Protein AF-A0A7D3WMN5-F1 (afdb_monomer)

Sequence (175 aa):
MEPTVYLAARAKKKEWAKNLDTACLVINCASAFTIFGARIVKNFTIFKLSLITLGAFTSIQIVLGLLSSKKWAGIYYPKIAEVIALNEQLLLIGPQEIFLNKLKSIVVNTDGYSGQVVPGRRAALSGNGKITVVFKDTGEEAAYLITVKSDDELKKLRQLSEAWRNQGLTAFIIN

Mean predicted aligned error: 12.93 Å

Nearest PDB structures (foldseek):
  3nym-assembly1_B  TM=9.402E-01  e=1.723E+00  Neisseria meningitidis serogroup B
  1f4n-assembly1_A  TM=9.772E-01  e=2.960E+00  Escherichia coli
  8ftm-assembly2_B  TM=7.636E-01  e=1.830E+00  Thermochaetoides thermophila DSM 1495
  6cnn-assembly1_A  TM=8.111E-01  e=8.224E+00  Homo sapiens

Foldseek 3Di:
DFLKFKWFFDFDFPPVLVVLLVVLVVLLVVLVVQLVVCVVVVPVVSNVVSVVSNVVSVVVNVVSVVCVVPPVCVVGGPPFLRIWIDTLFWIDGNPDIGGLVQWQAKEKEKPDQQPDPPPPDDGDQKIKIKIWIAGPPPRDIDIIITIGRDPVSVVSLVVSQVSSVVVVHHYYYHD

Structure (mmCIF, N/CA/C/O backbone):
data_AF-A0A7D3WMN5-F1
#
_entry.id   AF-A0A7D3WMN5-F1
#
loop_
_atom_site.group_PDB
_atom_site.id
_atom_site.type_symbol
_atom_site.label_atom_id
_atom_site.label_alt_id
_atom_site.label_comp_id
_atom_site.label_asym_id
_atom_site.label_entity_id
_atom_site.label_seq_id
_atom_site.pdbx_PDB_ins_code
_atom_site.Cartn_x
_atom_site.Cartn_y
_atom_site.Cartn_z
_atom_site.occupancy
_atom_site.B_iso_or_equiv
_atom_site.auth_seq_id
_atom_site.auth_comp_id
_atom_site.auth_asym_id
_atom_site.auth_atom_id
_atom_site.pdbx_PDB_model_num
ATOM 1 N N . MET A 1 1 ? -24.992 4.241 18.070 1.00 41.88 1 MET A N 1
ATOM 2 C CA . MET A 1 1 ? -24.393 3.787 16.798 1.00 41.88 1 MET A CA 1
ATOM 3 C C . MET A 1 1 ? -22.905 3.687 17.040 1.00 41.88 1 MET A C 1
ATOM 5 O O . MET A 1 1 ? -22.320 4.699 17.401 1.00 41.88 1 MET A O 1
ATOM 9 N N . GLU A 1 2 ? -22.335 2.488 16.950 1.00 50.56 2 GLU A N 1
ATOM 10 C CA . GLU A 1 2 ? -20.898 2.281 17.159 1.00 50.56 2 GLU A CA 1
ATOM 11 C C . GLU A 1 2 ? -20.108 3.057 16.087 1.00 50.56 2 GLU A C 1
ATOM 13 O O . GLU A 1 2 ? -20.485 3.015 14.907 1.00 50.56 2 GLU A O 1
ATOM 18 N N . PRO A 1 3 ? -19.074 3.831 16.458 1.00 56.59 3 PRO A N 1
ATOM 19 C CA . PRO A 1 3 ? -18.347 4.671 15.518 1.00 56.59 3 PRO A CA 1
ATOM 20 C C . PRO A 1 3 ? -17.538 3.801 14.552 1.00 56.59 3 PRO A C 1
ATOM 22 O O . PRO A 1 3 ? -16.401 3.435 14.820 1.00 56.59 3 PRO A O 1
ATOM 25 N N . THR A 1 4 ? -18.111 3.490 13.390 1.00 74.38 4 THR A N 1
ATOM 26 C CA . THR A 1 4 ? -17.379 2.803 12.321 1.00 74.38 4 THR A CA 1
ATOM 27 C C . THR A 1 4 ? -16.684 3.831 11.433 1.00 74.38 4 THR A C 1
ATOM 29 O O . THR A 1 4 ? -17.332 4.711 10.855 1.00 74.38 4 THR A O 1
ATOM 32 N N . VAL A 1 5 ? -15.358 3.742 11.324 1.00 79.06 5 VAL A N 1
ATOM 33 C CA . VAL A 1 5 ? -14.566 4.567 10.403 1.00 79.06 5 VAL A CA 1
ATOM 34 C C . VAL A 1 5 ? -14.221 3.754 9.174 1.00 79.06 5 VAL A C 1
ATOM 36 O O . VAL A 1 5 ? -13.590 2.708 9.269 1.00 79.06 5 VAL A O 1
ATOM 39 N N . TYR A 1 6 ? -14.608 4.268 8.015 1.00 78.12 6 TYR A N 1
ATOM 40 C CA . TYR A 1 6 ? -14.331 3.668 6.721 1.00 78.12 6 TYR A CA 1
ATOM 41 C C . TYR A 1 6 ? -13.171 4.408 6.065 1.00 78.12 6 TYR A C 1
ATOM 43 O O . TYR A 1 6 ? -13.317 5.553 5.643 1.00 78.12 6 TYR A O 1
ATOM 51 N N . LEU A 1 7 ? -12.016 3.759 5.981 1.00 76.69 7 LEU A N 1
ATOM 52 C CA . LEU A 1 7 ? -10.828 4.313 5.348 1.00 76.69 7 LEU A CA 1
ATOM 53 C C . LEU A 1 7 ? -10.627 3.700 3.972 1.00 76.69 7 LEU A C 1
ATOM 55 O O . LEU A 1 7 ? -10.725 2.487 3.790 1.00 76.69 7 LEU A O 1
ATOM 59 N N . ALA A 1 8 ? -10.287 4.536 2.995 1.00 69.50 8 ALA A N 1
ATOM 60 C CA . ALA A 1 8 ? -9.909 4.040 1.682 1.00 69.50 8 ALA A CA 1
ATOM 61 C C . ALA A 1 8 ? -8.531 3.377 1.784 1.00 69.50 8 ALA A C 1
ATOM 63 O O . ALA A 1 8 ? -7.548 4.041 2.123 1.00 69.50 8 ALA A O 1
ATOM 64 N N . ALA A 1 9 ? -8.440 2.081 1.487 1.00 65.69 9 ALA A N 1
ATOM 65 C CA . ALA A 1 9 ? -7.146 1.423 1.413 1.00 65.69 9 ALA A CA 1
ATOM 66 C C . ALA A 1 9 ? -6.394 1.898 0.165 1.00 65.69 9 ALA A C 1
ATOM 68 O O . ALA A 1 9 ? -6.911 1.906 -0.956 1.00 65.69 9 ALA A O 1
ATOM 69 N N . ARG A 1 10 ? -5.138 2.289 0.358 1.00 63.59 10 ARG A N 1
ATOM 70 C CA . ARG A 1 10 ? -4.230 2.623 -0.730 1.00 63.59 10 ARG A CA 1
ATOM 71 C C . ARG A 1 10 ? -3.505 1.354 -1.139 1.00 63.59 10 ARG A C 1
ATOM 73 O O . ARG A 1 10 ? -2.876 0.680 -0.331 1.00 63.59 10 ARG A O 1
ATOM 80 N N . ALA A 1 11 ? -3.534 1.027 -2.418 1.00 57.12 11 ALA A N 1
ATOM 81 C CA . ALA A 1 11 ? -2.744 -0.093 -2.884 1.00 57.12 11 ALA A CA 1
ATOM 82 C C . ALA A 1 11 ? -1.267 0.296 -3.044 1.00 57.12 11 ALA A C 1
ATOM 84 O O . ALA A 1 11 ? -0.921 1.322 -3.638 1.00 57.12 11 ALA A O 1
ATOM 85 N N . LYS A 1 12 ? -0.376 -0.564 -2.547 1.00 56.28 12 LYS A N 1
ATOM 86 C CA . LYS A 1 12 ? 1.050 -0.528 -2.884 1.00 56.28 12 LYS A CA 1
ATOM 87 C C . LYS A 1 12 ? 1.185 -0.920 -4.363 1.00 56.28 12 LYS A C 1
ATOM 89 O O . LYS A 1 12 ? 0.576 -1.904 -4.783 1.00 56.28 12 LYS A O 1
ATOM 94 N N . LYS A 1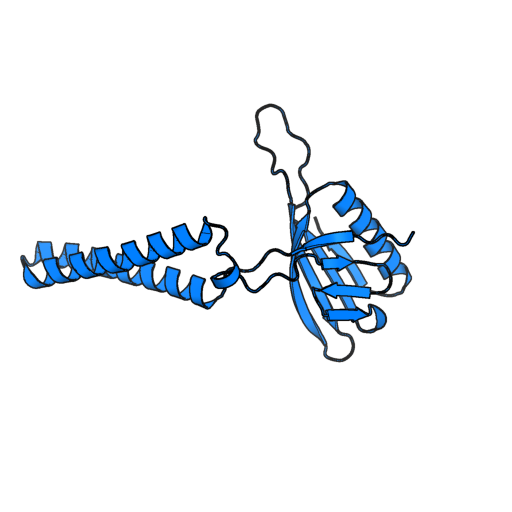 13 ? 1.957 -0.167 -5.161 1.00 57.31 13 LYS A N 1
ATOM 95 C CA . LYS A 1 13 ? 2.343 -0.594 -6.526 1.00 57.31 13 LYS A CA 1
ATOM 96 C C . LYS A 1 13 ? 2.930 -2.005 -6.389 1.00 57.31 13 LYS A C 1
ATOM 98 O O . LYS A 1 13 ? 3.818 -2.183 -5.550 1.00 57.31 13 LYS A O 1
ATOM 103 N N . LYS A 1 14 ? 2.402 -3.001 -7.116 1.00 61.28 14 LYS A N 1
ATOM 104 C CA . LYS A 1 14 ? 2.885 -4.387 -6.999 1.00 61.28 14 LYS A CA 1
ATOM 105 C C . LYS A 1 14 ? 4.400 -4.407 -7.201 1.00 61.28 14 LYS A C 1
ATOM 107 O O . LYS A 1 14 ? 4.928 -3.713 -8.069 1.00 61.28 14 LYS A O 1
ATOM 112 N N . GLU A 1 15 ? 5.093 -5.189 -6.386 1.00 63.72 15 GLU A N 1
ATOM 113 C CA . GLU A 1 15 ? 6.556 -5.193 -6.329 1.00 63.72 15 GLU A CA 1
ATOM 114 C C . GLU A 1 15 ? 7.192 -5.532 -7.685 1.00 63.72 15 GLU A C 1
ATOM 116 O O . GLU A 1 15 ? 8.120 -4.850 -8.111 1.00 63.72 15 GLU A O 1
ATOM 121 N N . TRP A 1 16 ? 6.593 -6.460 -8.444 1.00 65.44 16 TRP A N 1
ATOM 122 C CA . TRP A 1 16 ? 7.019 -6.777 -9.813 1.00 65.44 16 TRP A CA 1
ATOM 123 C C . TRP A 1 16 ? 6.996 -5.558 -10.740 1.00 65.44 16 TRP A C 1
ATOM 125 O O . TRP A 1 16 ? 7.896 -5.390 -11.554 1.00 65.44 16 TRP A O 1
ATOM 135 N N . ALA A 1 17 ? 6.007 -4.674 -10.599 1.00 70.62 17 ALA A N 1
ATOM 136 C CA . ALA A 1 17 ? 5.864 -3.511 -11.460 1.00 70.62 17 ALA A CA 1
ATOM 137 C C . ALA A 1 17 ? 6.872 -2.414 -11.110 1.00 70.62 17 ALA A C 1
ATOM 139 O O . ALA A 1 17 ? 7.301 -1.670 -11.987 1.00 70.62 17 ALA A O 1
ATOM 140 N N . LYS A 1 18 ? 7.263 -2.309 -9.834 1.00 72.31 18 LYS A N 1
ATOM 141 C CA . LYS A 1 18 ? 8.366 -1.441 -9.404 1.00 72.31 18 LYS A CA 1
ATOM 142 C C . LYS A 1 18 ? 9.706 -1.989 -9.901 1.00 72.31 18 LYS A C 1
ATOM 144 O O . LYS A 1 18 ? 10.517 -1.220 -10.413 1.00 72.31 18 LYS A O 1
ATOM 149 N N . ASN A 1 19 ? 9.910 -3.301 -9.803 1.00 79.06 19 ASN A N 1
ATOM 150 C CA . ASN A 1 19 ? 11.135 -3.958 -10.253 1.00 79.06 19 ASN A CA 1
ATOM 151 C C . ASN A 1 19 ? 11.290 -3.866 -11.777 1.00 79.06 19 ASN A C 1
ATOM 153 O O . ASN A 1 19 ? 12.370 -3.536 -12.254 1.00 79.06 19 ASN A O 1
ATOM 157 N N . LEU A 1 20 ? 10.205 -4.063 -12.532 1.00 82.00 20 LEU A N 1
ATOM 158 C CA . LEU A 1 20 ? 10.183 -3.925 -13.989 1.00 82.00 20 LEU A CA 1
ATOM 159 C C . LEU A 1 20 ? 10.517 -2.494 -14.431 1.00 82.00 20 LEU A C 1
ATOM 161 O O . LEU A 1 20 ? 11.359 -2.302 -15.300 1.00 82.00 20 LEU A O 1
ATOM 165 N N . ASP A 1 21 ? 9.893 -1.492 -13.810 1.00 81.56 21 ASP A N 1
ATOM 166 C CA . ASP A 1 21 ? 10.134 -0.070 -14.094 1.00 81.56 21 ASP A CA 1
ATOM 167 C C . ASP A 1 21 ? 11.599 0.321 -13.819 1.00 81.56 21 ASP A C 1
ATOM 169 O O . ASP A 1 21 ? 12.253 0.969 -14.639 1.00 81.56 21 ASP A O 1
ATOM 173 N N . THR A 1 22 ? 12.149 -0.181 -12.707 1.00 83.25 22 THR A N 1
ATOM 174 C CA . THR A 1 22 ? 13.559 0.002 -12.329 1.00 83.25 22 THR A CA 1
ATOM 175 C C . THR A 1 22 ? 14.502 -0.679 -13.324 1.00 83.25 22 THR A C 1
ATOM 177 O O . THR A 1 22 ? 15.465 -0.064 -13.777 1.00 83.25 22 THR A O 1
ATOM 180 N N . ALA A 1 23 ? 14.214 -1.921 -13.718 1.00 86.00 23 ALA A N 1
ATOM 181 C CA . ALA A 1 23 ? 15.009 -2.654 -14.700 1.00 86.00 23 ALA A CA 1
ATOM 182 C C . ALA A 1 23 ? 15.011 -1.954 -16.069 1.00 86.00 23 ALA A C 1
ATOM 184 O O . ALA A 1 23 ? 16.068 -1.804 -16.680 1.00 86.00 23 ALA A O 1
ATOM 185 N N . CYS A 1 24 ? 13.853 -1.456 -16.520 1.00 87.69 24 CYS A N 1
ATOM 186 C CA . CYS A 1 24 ? 13.752 -0.679 -17.756 1.00 87.69 24 CYS A CA 1
ATOM 187 C C . CYS A 1 24 ? 14.614 0.590 -17.693 1.00 87.69 24 CYS A C 1
ATOM 189 O O . CYS A 1 24 ? 15.295 0.917 -18.663 1.00 87.69 24 CYS A O 1
ATOM 191 N N . LEU A 1 25 ? 14.635 1.281 -16.548 1.00 87.12 25 LEU A N 1
ATOM 192 C CA . LEU A 1 25 ? 15.450 2.481 -16.358 1.00 87.12 25 LEU A CA 1
ATOM 193 C C . LEU A 1 25 ? 16.947 2.163 -16.452 1.00 87.12 25 LEU A C 1
ATOM 195 O O . LEU A 1 25 ? 17.670 2.847 -17.173 1.00 87.12 25 LEU A O 1
ATOM 199 N N . VAL A 1 26 ? 17.401 1.091 -15.797 1.00 90.06 26 VAL A N 1
ATOM 200 C CA . VAL A 1 26 ? 18.803 0.641 -15.859 1.00 90.06 26 VAL A CA 1
ATOM 201 C C . VAL A 1 26 ? 19.209 0.293 -17.293 1.00 90.06 26 VAL A C 1
ATOM 203 O O . VAL A 1 26 ? 20.262 0.734 -17.758 1.00 90.06 26 VAL A O 1
ATOM 206 N N . ILE A 1 27 ? 18.363 -0.441 -18.021 1.00 89.69 27 ILE A N 1
ATOM 207 C CA . ILE A 1 27 ? 18.622 -0.814 -19.419 1.00 89.69 27 ILE A CA 1
ATOM 208 C C . ILE A 1 27 ? 18.650 0.421 -20.326 1.00 89.69 27 ILE A C 1
ATOM 210 O O . ILE A 1 27 ? 19.505 0.508 -21.209 1.00 89.69 27 ILE A O 1
ATOM 214 N N . ASN A 1 28 ? 17.774 1.401 -20.097 1.00 89.12 28 ASN A N 1
ATOM 215 C CA . ASN A 1 28 ? 17.783 2.664 -20.835 1.00 89.12 28 ASN A CA 1
ATOM 216 C C . ASN A 1 28 ? 19.064 3.465 -20.573 1.00 89.12 28 ASN A C 1
ATOM 218 O O . ASN A 1 28 ? 19.676 3.952 -21.522 1.00 89.12 28 ASN A O 1
ATOM 222 N N . CYS A 1 29 ? 19.532 3.542 -19.323 1.00 89.44 29 CYS A N 1
ATOM 223 C CA . CYS A 1 29 ? 20.811 4.176 -18.999 1.00 89.44 29 CYS A CA 1
ATOM 224 C C . CYS A 1 29 ? 21.985 3.466 -19.691 1.00 89.44 29 CYS A C 1
ATOM 226 O O . CYS A 1 29 ? 22.790 4.121 -20.351 1.00 89.44 29 CYS A O 1
ATOM 228 N N . ALA A 1 30 ? 22.057 2.134 -19.613 1.00 89.94 30 ALA A N 1
ATOM 229 C CA . ALA A 1 30 ? 23.093 1.353 -20.292 1.00 89.94 30 ALA A CA 1
ATOM 230 C C . ALA A 1 30 ? 23.037 1.517 -21.825 1.00 89.94 30 ALA A C 1
ATOM 232 O O . ALA A 1 30 ? 24.066 1.664 -22.489 1.00 89.94 30 ALA A O 1
ATOM 233 N N . SER A 1 31 ? 21.831 1.567 -22.395 1.00 88.06 31 SER A N 1
ATOM 234 C CA . SER A 1 31 ? 21.621 1.817 -23.825 1.00 88.06 31 SER A CA 1
ATOM 235 C C . SER A 1 31 ? 22.084 3.225 -24.220 1.00 88.06 31 SER A C 1
ATOM 237 O O . SER A 1 31 ? 22.752 3.386 -25.234 1.00 88.06 31 SER A O 1
ATOM 239 N N . ALA A 1 32 ? 21.839 4.245 -23.394 1.00 88.12 32 ALA A N 1
ATOM 240 C CA . ALA A 1 32 ? 22.340 5.599 -23.635 1.00 88.12 32 ALA A CA 1
ATOM 241 C C . ALA A 1 32 ? 23.881 5.671 -23.600 1.00 88.12 32 ALA A C 1
ATOM 243 O O . ALA A 1 32 ? 24.491 6.277 -24.485 1.00 88.12 32 ALA A O 1
ATOM 244 N N . PHE A 1 33 ? 24.521 4.994 -22.639 1.00 90.50 33 PHE A N 1
ATOM 245 C CA . PHE A 1 33 ? 25.985 4.889 -22.583 1.00 90.50 33 PHE A CA 1
ATOM 246 C C . PHE A 1 33 ? 26.564 4.177 -23.810 1.00 90.50 33 PHE A C 1
ATOM 248 O O . PHE A 1 33 ? 27.565 4.625 -24.372 1.00 90.50 33 PHE A O 1
ATOM 255 N N . THR A 1 34 ? 25.927 3.099 -24.271 1.00 87.50 34 THR A N 1
ATOM 256 C CA . THR A 1 34 ? 26.378 2.375 -25.470 1.00 87.50 34 THR A CA 1
ATOM 257 C C . THR A 1 34 ? 26.144 3.163 -26.757 1.00 87.50 34 THR A C 1
ATOM 259 O O . THR A 1 34 ? 27.004 3.115 -27.629 1.00 87.50 34 THR A O 1
ATOM 262 N N . ILE A 1 35 ? 25.076 3.963 -26.869 1.00 88.56 35 ILE A N 1
ATOM 263 C CA . ILE A 1 35 ? 24.885 4.918 -27.979 1.00 88.56 35 ILE A CA 1
ATOM 264 C C . ILE A 1 35 ? 26.047 5.917 -28.027 1.00 88.56 35 ILE A C 1
ATOM 266 O O . ILE A 1 35 ? 26.613 6.163 -29.096 1.00 88.56 35 ILE A O 1
ATOM 270 N N . PHE A 1 36 ? 26.418 6.476 -26.871 1.00 87.12 36 PHE A N 1
ATOM 271 C CA . PHE A 1 36 ? 27.525 7.425 -26.767 1.00 87.12 36 PHE A CA 1
ATOM 272 C C . PHE A 1 36 ? 28.862 6.777 -27.162 1.00 87.12 36 PHE A C 1
ATOM 274 O O . PHE A 1 36 ? 29.564 7.288 -28.035 1.00 87.12 36 PHE A O 1
ATOM 281 N N . GLY A 1 37 ? 29.170 5.602 -26.606 1.00 84.50 37 GLY A N 1
ATOM 282 C CA . GLY A 1 37 ? 30.380 4.845 -26.939 1.00 84.50 37 GLY A CA 1
ATOM 283 C C . GLY A 1 37 ? 30.436 4.402 -28.406 1.00 84.50 37 GLY A C 1
ATOM 284 O O . GLY A 1 37 ? 31.457 4.572 -29.070 1.00 84.50 37 GLY A O 1
ATOM 285 N N . ALA A 1 38 ? 29.327 3.910 -28.960 1.00 85.12 38 ALA A N 1
ATOM 286 C CA . ALA A 1 38 ? 29.241 3.489 -30.358 1.00 85.12 38 ALA A CA 1
ATOM 287 C C . ALA A 1 38 ? 29.466 4.653 -31.328 1.00 85.12 38 ALA A C 1
ATOM 289 O O . ALA A 1 38 ? 30.063 4.464 -32.391 1.00 85.12 38 ALA A O 1
ATOM 290 N N . ARG A 1 39 ? 29.041 5.866 -30.952 1.00 84.25 39 ARG A N 1
ATOM 291 C CA . ARG A 1 39 ? 29.297 7.081 -31.730 1.00 84.25 39 ARG A CA 1
ATOM 292 C C . ARG A 1 39 ? 30.774 7.479 -31.712 1.00 84.25 39 ARG A C 1
ATOM 294 O O . ARG A 1 39 ? 31.283 7.889 -32.752 1.00 84.25 39 ARG A O 1
ATOM 301 N N . ILE A 1 40 ? 31.467 7.306 -30.584 1.00 87.19 40 ILE A N 1
ATOM 302 C CA . ILE A 1 40 ? 32.917 7.551 -30.469 1.00 87.19 40 ILE A CA 1
ATOM 303 C C . ILE A 1 40 ? 33.706 6.566 -31.338 1.00 87.19 40 ILE A C 1
ATOM 305 O O . ILE A 1 40 ? 34.573 6.972 -32.107 1.00 87.19 40 ILE A O 1
ATOM 309 N N . VAL A 1 41 ? 33.366 5.277 -31.267 1.00 89.31 41 VAL A N 1
ATOM 310 C CA . VAL A 1 41 ? 34.057 4.199 -32.003 1.00 89.31 41 VAL A CA 1
ATOM 311 C C . VAL A 1 41 ? 33.588 4.102 -33.468 1.00 89.31 41 VAL A C 1
ATOM 313 O O . VAL A 1 41 ? 34.094 3.292 -34.238 1.00 89.31 41 VAL A O 1
ATOM 316 N N . LYS A 1 42 ? 32.626 4.940 -33.885 1.00 87.19 42 LYS A N 1
ATOM 317 C CA . LYS A 1 42 ? 31.998 4.934 -35.221 1.00 87.19 42 LYS A CA 1
ATOM 318 C C . LYS A 1 42 ? 31.421 3.565 -35.618 1.00 87.19 42 LYS A C 1
ATOM 320 O O . LYS A 1 42 ? 31.361 3.223 -36.797 1.00 87.19 42 LYS A O 1
ATOM 325 N N . ASN A 1 43 ? 30.956 2.785 -34.641 1.00 88.31 43 ASN A N 1
ATOM 326 C CA . ASN A 1 43 ? 30.342 1.483 -34.888 1.00 88.31 43 ASN A CA 1
ATOM 327 C C . ASN A 1 43 ? 28.828 1.635 -35.094 1.00 88.31 43 ASN A C 1
ATOM 329 O O . ASN A 1 43 ? 28.042 1.692 -34.145 1.00 88.31 43 ASN A O 1
ATOM 333 N N . PHE A 1 44 ? 28.424 1.694 -36.362 1.00 84.12 44 PHE A N 1
ATOM 334 C CA . PHE A 1 44 ? 27.036 1.942 -36.752 1.00 84.12 44 PHE A CA 1
ATOM 335 C C . PHE A 1 44 ? 26.074 0.809 -36.361 1.00 84.12 44 PHE A C 1
ATOM 337 O O . PHE A 1 44 ? 24.902 1.063 -36.079 1.00 84.12 44 PHE A O 1
ATOM 344 N N . THR A 1 45 ? 26.562 -0.432 -36.299 1.00 85.69 45 THR A N 1
ATOM 345 C CA . THR A 1 45 ? 25.753 -1.597 -35.919 1.00 85.69 45 THR A CA 1
ATOM 346 C C . THR A 1 45 ? 25.378 -1.539 -34.442 1.00 85.69 45 THR A C 1
ATOM 348 O O . THR A 1 45 ? 24.199 -1.656 -34.112 1.00 85.69 45 THR A O 1
ATOM 351 N N . ILE A 1 46 ? 26.352 -1.273 -33.562 1.00 82.75 46 ILE A N 1
ATOM 352 C CA . ILE A 1 46 ? 26.107 -1.120 -32.117 1.00 82.75 46 ILE A CA 1
ATOM 353 C C . ILE A 1 46 ? 25.197 0.085 -31.865 1.00 82.75 46 ILE A C 1
ATOM 355 O O . ILE A 1 46 ? 24.242 -0.015 -31.102 1.00 82.75 46 ILE A O 1
ATOM 359 N N . PHE A 1 47 ? 25.424 1.196 -32.572 1.00 84.62 47 PHE A N 1
ATOM 360 C CA . PHE A 1 47 ? 24.589 2.390 -32.457 1.00 84.62 47 PHE A CA 1
ATOM 361 C C . PHE A 1 47 ? 23.110 2.107 -32.769 1.00 84.62 47 PHE A C 1
ATOM 363 O O . PHE A 1 47 ? 22.237 2.474 -31.984 1.00 84.62 47 PHE A O 1
ATOM 370 N N . LYS A 1 48 ? 22.817 1.423 -33.887 1.00 87.12 48 LYS A N 1
ATOM 371 C CA . LYS A 1 48 ? 21.443 1.044 -34.257 1.00 87.12 48 LYS A CA 1
ATOM 372 C C . LYS A 1 48 ? 20.798 0.141 -33.211 1.00 87.12 48 LYS A C 1
ATOM 374 O O . LYS A 1 48 ? 19.645 0.359 -32.848 1.00 87.12 48 LYS A O 1
ATOM 379 N N . LEU A 1 49 ? 21.537 -0.859 -32.739 1.00 86.12 49 LEU A N 1
ATOM 380 C CA . LEU A 1 49 ? 21.020 -1.857 -31.809 1.00 86.12 49 LEU A CA 1
ATOM 381 C C . LEU A 1 49 ? 20.673 -1.217 -30.457 1.00 86.12 49 LEU A C 1
ATOM 383 O O . LEU A 1 49 ? 19.571 -1.427 -29.958 1.00 86.12 49 LEU A O 1
ATOM 387 N N . SER A 1 50 ? 21.540 -0.340 -29.943 1.00 84.12 50 SER A N 1
ATOM 388 C CA . SER A 1 50 ? 21.286 0.419 -28.713 1.00 84.12 50 SER A CA 1
ATOM 389 C C . SER A 1 50 ? 20.133 1.425 -28.836 1.00 84.12 50 SER A C 1
ATOM 391 O O . SER A 1 50 ? 19.448 1.715 -27.856 1.00 84.12 50 SER A O 1
ATOM 393 N N . LEU A 1 51 ? 19.888 1.972 -30.033 1.00 87.06 51 LEU A N 1
ATOM 394 C CA . LEU A 1 51 ? 18.758 2.874 -30.272 1.00 87.06 51 LEU A CA 1
ATOM 395 C C . LEU A 1 51 ? 17.421 2.116 -30.264 1.00 87.06 51 LEU A C 1
ATOM 397 O O . LEU A 1 51 ? 16.440 2.593 -29.693 1.00 87.06 51 LEU A O 1
ATOM 401 N N . ILE A 1 52 ? 17.396 0.917 -30.859 1.00 89.31 52 ILE A N 1
ATOM 402 C CA . ILE A 1 52 ? 16.226 0.028 -30.854 1.00 89.31 52 ILE A CA 1
ATOM 403 C C . ILE A 1 52 ? 15.908 -0.425 -29.426 1.00 89.31 52 ILE A C 1
ATOM 405 O O . ILE A 1 52 ? 14.745 -0.372 -29.024 1.00 89.31 52 ILE A O 1
ATOM 409 N N . THR A 1 53 ? 16.916 -0.824 -28.639 1.00 86.62 53 THR A N 1
ATOM 410 C CA . THR A 1 53 ? 16.696 -1.223 -27.239 1.00 86.62 53 THR A CA 1
ATOM 411 C C . THR A 1 53 ? 16.149 -0.062 -26.417 1.00 86.62 53 THR A C 1
ATOM 413 O O . THR A 1 53 ? 15.142 -0.229 -25.733 1.00 86.62 53 THR A O 1
ATOM 416 N N . LEU A 1 54 ? 16.725 1.136 -26.541 1.00 87.81 54 LEU A N 1
ATOM 417 C CA . LE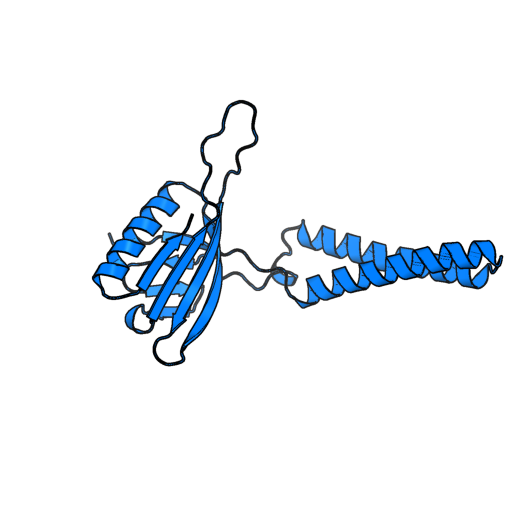U A 1 54 ? 16.233 2.319 -25.835 1.00 87.81 54 LEU A CA 1
ATOM 418 C C . LEU A 1 54 ? 14.779 2.654 -26.217 1.00 87.81 54 LEU A C 1
ATOM 420 O O . LEU A 1 54 ? 13.949 2.902 -25.343 1.00 87.81 54 LEU A O 1
ATOM 424 N N . GLY A 1 55 ? 14.431 2.595 -27.506 1.00 87.12 55 GLY A N 1
ATOM 425 C CA . GLY A 1 55 ? 13.056 2.801 -27.975 1.00 87.12 55 GLY A CA 1
ATOM 426 C C . GLY A 1 55 ? 12.066 1.764 -27.426 1.00 87.12 55 GLY A C 1
ATOM 427 O O . GLY A 1 55 ? 10.984 2.115 -26.954 1.00 87.12 55 GLY A O 1
ATOM 428 N N . ALA A 1 56 ? 12.446 0.486 -27.415 1.00 89.12 56 ALA A N 1
ATOM 429 C CA . ALA A 1 56 ? 11.599 -0.585 -26.898 1.00 89.12 56 ALA A CA 1
ATOM 430 C C . ALA A 1 56 ? 11.338 -0.433 -25.388 1.00 89.12 56 ALA A C 1
ATOM 432 O O . ALA A 1 56 ? 10.185 -0.447 -24.956 1.00 89.12 56 ALA A O 1
ATOM 433 N N . PHE A 1 57 ? 12.374 -0.217 -24.577 1.00 87.81 57 PHE A N 1
ATOM 434 C CA . PHE A 1 57 ? 12.222 -0.131 -23.120 1.00 87.81 57 PHE A CA 1
ATOM 435 C C . PHE A 1 57 ? 11.569 1.178 -22.653 1.00 87.81 57 PHE A C 1
ATOM 437 O O . PHE A 1 57 ? 10.807 1.170 -21.684 1.00 87.81 57 PHE A O 1
ATOM 444 N N . THR A 1 58 ? 11.775 2.293 -23.362 1.00 86.38 58 THR A N 1
ATOM 445 C CA . THR A 1 58 ? 11.008 3.530 -23.122 1.00 86.38 58 THR A CA 1
ATOM 446 C C . THR A 1 58 ? 9.528 3.359 -23.462 1.00 86.38 58 THR A C 1
ATOM 448 O O . THR A 1 58 ? 8.676 3.810 -22.697 1.00 86.38 58 THR A O 1
ATOM 451 N N . SER A 1 59 ? 9.194 2.651 -24.547 1.00 86.62 59 SER A N 1
ATOM 452 C CA . SER A 1 59 ? 7.794 2.360 -24.884 1.00 86.62 59 SER A CA 1
ATOM 453 C C . SER A 1 59 ? 7.104 1.520 -23.803 1.00 86.62 59 SER A C 1
ATOM 455 O O . SER A 1 59 ? 5.979 1.834 -23.413 1.00 86.62 59 SER A O 1
ATOM 457 N N . ILE A 1 60 ? 7.809 0.533 -23.231 1.00 84.81 60 ILE A N 1
ATOM 458 C CA . ILE A 1 60 ? 7.325 -0.240 -22.082 1.00 84.81 60 ILE A CA 1
ATOM 459 C C . ILE A 1 60 ? 7.051 0.707 -20.911 1.00 84.81 60 ILE A C 1
ATOM 461 O O . ILE A 1 60 ? 5.929 0.718 -20.418 1.00 84.81 60 ILE A O 1
ATOM 465 N N . GLN A 1 61 ? 8.001 1.563 -20.516 1.00 84.62 61 GLN A N 1
ATOM 466 C CA . GLN A 1 61 ? 7.801 2.526 -19.419 1.00 84.62 61 GLN A CA 1
ATOM 467 C C . GLN A 1 61 ? 6.603 3.459 -19.638 1.00 84.62 61 GLN A C 1
ATOM 469 O O . GLN A 1 61 ? 5.832 3.694 -18.706 1.00 84.62 61 GLN A O 1
ATOM 474 N N . ILE A 1 62 ? 6.394 3.947 -20.864 1.00 84.00 62 ILE A N 1
ATOM 475 C CA . ILE A 1 62 ? 5.231 4.776 -21.212 1.00 84.00 62 ILE A CA 1
ATOM 476 C C . ILE A 1 62 ? 3.935 3.979 -21.041 1.00 84.00 62 ILE A C 1
ATOM 478 O O . ILE A 1 62 ? 2.981 4.488 -20.454 1.00 84.00 62 ILE A O 1
ATOM 482 N N . VAL A 1 63 ? 3.895 2.724 -21.494 1.0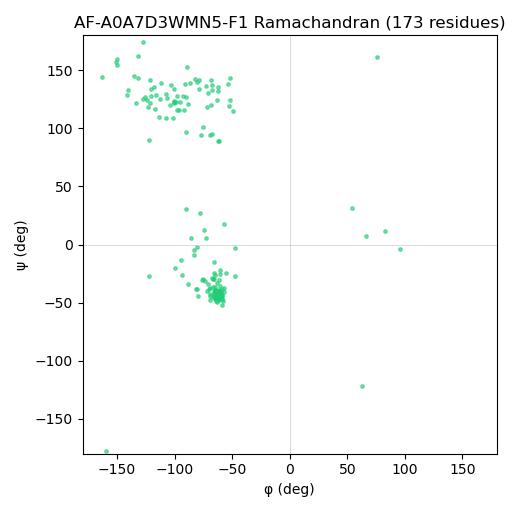0 83.38 63 VAL A N 1
ATOM 483 C CA . VAL A 1 63 ? 2.733 1.840 -21.314 1.00 83.38 63 VAL A CA 1
ATOM 484 C C . VAL A 1 63 ? 2.475 1.568 -19.831 1.00 83.38 63 VAL A C 1
ATOM 486 O O . VAL A 1 63 ? 1.331 1.685 -19.395 1.00 83.38 63 VAL A O 1
ATOM 489 N N . LEU A 1 64 ? 3.508 1.290 -19.029 1.00 76.31 64 LEU A N 1
ATOM 490 C CA . LEU A 1 64 ? 3.373 1.132 -17.575 1.00 76.31 64 LEU A CA 1
ATOM 491 C C . LEU A 1 64 ? 2.833 2.418 -16.920 1.00 76.31 64 LEU A C 1
ATOM 493 O O . LEU A 1 64 ? 1.967 2.353 -16.045 1.00 76.31 64 LEU A O 1
ATOM 497 N N . GLY A 1 65 ? 3.294 3.588 -17.370 1.00 72.75 65 GLY A N 1
ATOM 498 C CA . GLY A 1 65 ? 2.803 4.895 -16.930 1.00 72.75 65 GLY A CA 1
ATOM 499 C C . GLY A 1 65 ? 1.335 5.137 -17.299 1.00 72.75 65 GLY A C 1
ATOM 500 O O . GLY A 1 65 ? 0.542 5.534 -16.444 1.00 72.75 65 GLY A O 1
ATOM 501 N N . LEU A 1 66 ? 0.934 4.828 -18.533 1.00 75.75 66 LEU A N 1
ATOM 502 C CA . LEU A 1 66 ? -0.453 4.945 -19.005 1.00 75.75 66 LEU A CA 1
ATOM 503 C C . LEU A 1 66 ? -1.400 3.955 -18.314 1.00 75.75 66 LEU A C 1
ATOM 505 O O . LEU A 1 66 ? -2.542 4.297 -18.005 1.00 75.75 66 LEU A O 1
ATOM 509 N N . LEU A 1 67 ? -0.927 2.741 -18.034 1.00 68.50 67 LEU A N 1
ATOM 510 C CA . LEU A 1 67 ? -1.665 1.750 -17.252 1.00 68.50 67 LEU A CA 1
ATOM 511 C C . LEU A 1 67 ? -1.832 2.181 -15.792 1.00 68.50 67 LEU A C 1
ATOM 513 O O . LEU A 1 67 ? -2.822 1.813 -15.166 1.00 68.50 67 LEU A O 1
ATOM 517 N N . SER A 1 68 ? -0.901 2.977 -15.256 1.00 63.53 68 SER A N 1
ATOM 518 C CA . SER A 1 68 ? -1.036 3.552 -13.914 1.00 63.53 68 SER A CA 1
ATOM 519 C C . SER A 1 68 ? -2.027 4.722 -13.854 1.00 63.53 68 SER A C 1
ATOM 521 O O . SER A 1 68 ? -2.659 4.925 -12.819 1.00 63.53 68 SER A O 1
ATOM 523 N N . SER A 1 69 ? -2.183 5.482 -14.947 1.00 63.16 69 SER A N 1
ATOM 524 C CA . SER A 1 69 ? -3.052 6.666 -14.997 1.00 63.16 69 SER A CA 1
ATOM 525 C C . SER A 1 69 ? -4.496 6.345 -15.388 1.00 63.16 69 SER A C 1
ATOM 527 O O . SER A 1 69 ? -5.428 6.965 -14.871 1.00 63.16 69 SER A O 1
ATOM 529 N N . LYS A 1 70 ? -4.723 5.354 -16.262 1.00 62.19 70 LYS 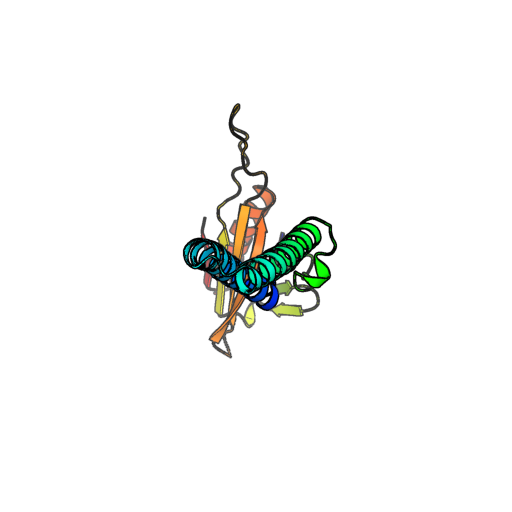A N 1
ATOM 530 C CA . LYS A 1 70 ? -6.067 4.822 -16.526 1.00 62.19 70 LYS A CA 1
ATOM 531 C C . LYS A 1 70 ? -6.463 3.867 -15.400 1.00 62.19 70 LYS A C 1
ATOM 533 O O . LYS A 1 70 ? -5.648 3.082 -14.940 1.00 62.19 70 LYS A O 1
ATOM 538 N N . LYS A 1 71 ? -7.738 3.884 -14.989 1.00 52.69 71 LYS A N 1
ATOM 539 C CA . LYS A 1 71 ? -8.353 3.085 -13.898 1.00 52.69 71 LYS A CA 1
ATOM 540 C C . LYS A 1 71 ? -8.236 1.543 -14.024 1.00 52.69 71 LYS A C 1
ATOM 542 O O . LYS A 1 71 ? -8.930 0.816 -13.327 1.00 52.69 71 LYS A O 1
ATOM 547 N N . TRP A 1 72 ? -7.331 1.018 -14.848 1.00 52.38 72 TRP A N 1
ATOM 548 C CA . TRP A 1 72 ? -6.935 -0.393 -14.964 1.00 52.38 72 TRP A CA 1
ATOM 549 C C . TRP A 1 72 ? -5.983 -0.817 -13.829 1.00 52.38 72 TRP A C 1
ATOM 551 O O . TRP A 1 72 ? -5.185 -1.750 -13.941 1.00 52.38 72 TRP A O 1
ATOM 561 N N . ALA A 1 73 ? -6.110 -0.132 -12.693 1.00 47.62 73 ALA A N 1
ATOM 562 C CA . ALA A 1 73 ? -5.338 -0.313 -11.483 1.00 47.62 73 ALA A CA 1
ATOM 563 C C . ALA A 1 73 ? -5.390 -1.756 -10.957 1.00 47.62 73 ALA A C 1
ATOM 565 O O . ALA A 1 73 ? -4.430 -2.182 -10.338 1.00 47.62 73 ALA A O 1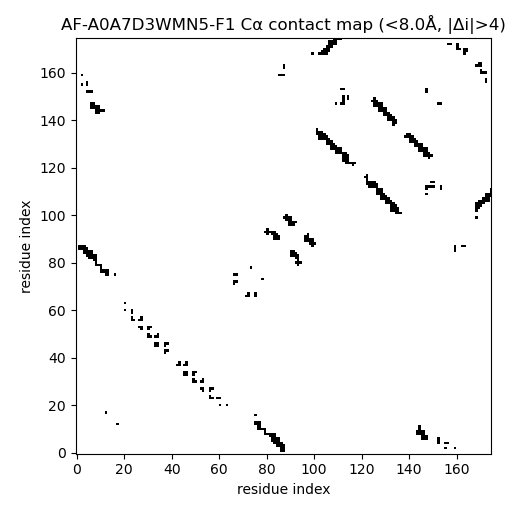
ATOM 566 N N . GLY A 1 74 ? -6.424 -2.552 -11.258 1.00 47.38 74 GLY A N 1
ATOM 567 C CA . GLY A 1 74 ? -6.529 -3.947 -10.797 1.00 47.38 74 GLY A CA 1
ATOM 568 C C . GLY A 1 74 ? -5.399 -4.885 -11.262 1.00 47.38 74 GLY A C 1
ATOM 569 O O . GLY A 1 74 ? -5.123 -5.895 -10.612 1.00 47.38 74 GLY A O 1
ATOM 570 N N . ILE A 1 75 ? -4.697 -4.550 -12.352 1.00 51.69 75 ILE A N 1
ATOM 571 C CA . ILE A 1 75 ? -3.518 -5.308 -12.806 1.00 51.69 75 ILE A CA 1
ATOM 572 C C . ILE A 1 75 ? -2.274 -4.899 -11.997 1.00 51.69 75 ILE A C 1
ATOM 574 O O . ILE A 1 75 ? -1.470 -5.752 -11.611 1.00 51.69 75 ILE A O 1
ATOM 578 N N . TYR A 1 76 ? -2.155 -3.608 -11.680 1.00 45.19 76 TYR A N 1
ATOM 579 C CA . TYR A 1 76 ? -0.969 -2.942 -11.120 1.00 45.19 76 TYR A CA 1
ATOM 580 C C . TYR A 1 76 ? -0.932 -2.834 -9.595 1.00 45.19 76 TYR A C 1
ATOM 582 O O . TYR A 1 76 ? 0.129 -2.753 -8.974 1.00 45.19 76 TYR A O 1
ATOM 590 N N . TYR A 1 77 ? -2.110 -2.832 -9.006 1.00 48.97 77 TYR A N 1
ATOM 591 C CA . TYR A 1 77 ? -2.394 -2.686 -7.599 1.00 48.97 77 TYR A CA 1
ATOM 592 C C . TYR A 1 77 ? -3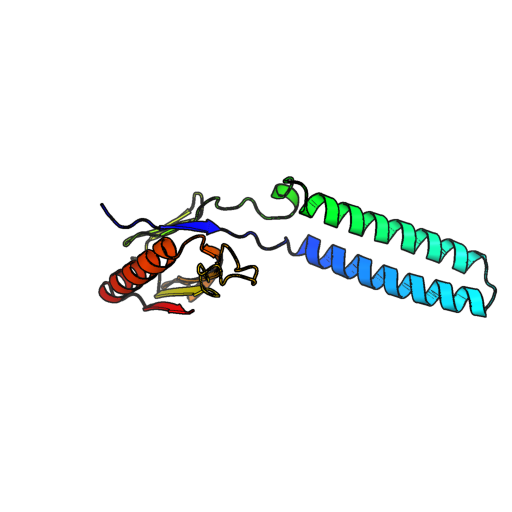.143 -3.961 -7.184 1.00 48.97 77 TYR A C 1
ATOM 594 O O . TYR A 1 77 ? -3.994 -4.429 -7.946 1.00 48.97 77 TYR A O 1
ATOM 602 N N . PRO A 1 78 ? -2.800 -4.629 -6.065 1.00 45.12 78 PRO A N 1
ATOM 603 C CA . PRO A 1 78 ? -3.635 -5.722 -5.562 1.00 45.12 78 PRO A CA 1
ATOM 604 C C . PRO A 1 78 ? -5.086 -5.236 -5.444 1.00 45.12 78 PRO A C 1
ATOM 606 O O . PRO A 1 78 ? -5.296 -4.062 -5.129 1.00 45.12 78 PRO A O 1
ATOM 609 N N . LYS A 1 79 ? -6.070 -6.109 -5.735 1.00 49.59 79 LYS A N 1
ATOM 610 C CA . LYS A 1 79 ? -7.489 -5.794 -5.506 1.00 49.59 79 LYS A CA 1
ATOM 611 C C . LYS A 1 79 ? -7.603 -5.268 -4.079 1.00 49.59 79 LYS A C 1
ATOM 613 O O . LYS A 1 79 ? -7.255 -5.960 -3.126 1.00 49.59 79 LYS A O 1
ATOM 618 N N . ILE A 1 80 ? -7.969 -4.000 -3.989 1.00 47.78 80 ILE A N 1
ATOM 619 C CA . ILE A 1 80 ? -8.056 -3.245 -2.753 1.00 47.78 80 ILE A CA 1
ATOM 620 C C . ILE A 1 80 ? -9.125 -3.951 -1.911 1.00 47.78 80 ILE A C 1
ATOM 622 O O . ILE A 1 80 ? -10.181 -4.300 -2.435 1.00 47.78 80 ILE A O 1
ATOM 626 N N . ALA A 1 81 ? -8.881 -4.162 -0.621 1.00 52.09 81 ALA A N 1
ATOM 627 C CA . ALA A 1 81 ? -9.986 -4.158 0.327 1.00 52.09 81 ALA A CA 1
ATOM 628 C C . ALA A 1 81 ? -10.590 -2.755 0.232 1.00 52.09 81 ALA A C 1
ATOM 630 O O . ALA A 1 81 ? -10.054 -1.846 0.858 1.00 52.09 81 ALA A O 1
ATOM 631 N N . GLU A 1 82 ? -11.558 -2.552 -0.675 1.00 58.41 82 GLU A N 1
ATOM 632 C CA . GLU A 1 82 ? -11.997 -1.236 -1.186 1.00 58.41 82 GLU A CA 1
ATOM 633 C C . GLU A 1 82 ? -12.225 -0.211 -0.071 1.00 58.41 82 GLU A C 1
ATOM 635 O O . GLU A 1 82 ? -12.022 0.990 -0.264 1.00 58.41 82 GLU A O 1
ATOM 640 N N . VAL A 1 83 ? -12.558 -0.712 1.116 1.00 67.12 83 VAL A N 1
ATOM 641 C CA . VAL A 1 83 ? -12.681 0.029 2.353 1.00 67.12 83 VAL A CA 1
ATOM 642 C C . VAL A 1 83 ? -12.120 -0.817 3.506 1.00 67.12 83 VAL A C 1
ATOM 644 O O . VAL A 1 83 ? -12.451 -1.997 3.626 1.00 67.12 83 VAL A O 1
ATOM 647 N N . ILE A 1 84 ? -11.282 -0.218 4.357 1.00 77.94 84 ILE A N 1
ATOM 648 C CA . ILE A 1 84 ? -10.949 -0.758 5.681 1.00 77.94 84 ILE A CA 1
ATOM 649 C C . ILE A 1 84 ? -11.935 -0.144 6.665 1.00 77.94 84 ILE A C 1
ATOM 651 O O . ILE A 1 84 ? -11.938 1.075 6.840 1.00 77.94 84 ILE A O 1
ATOM 655 N N . ALA A 1 85 ? -12.775 -0.969 7.283 1.00 82.00 85 ALA A N 1
ATOM 656 C CA . ALA A 1 85 ? -13.689 -0.508 8.318 1.00 82.00 85 ALA A CA 1
ATOM 657 C C . ALA A 1 85 ? -13.088 -0.788 9.696 1.00 82.00 85 ALA A C 1
ATOM 659 O O . ALA A 1 85 ? -12.685 -1.910 9.999 1.00 82.00 85 ALA A O 1
ATOM 660 N N . LEU A 1 86 ? -13.026 0.241 10.528 1.00 85.38 86 LEU A N 1
ATOM 661 C CA . LEU A 1 86 ? -12.520 0.178 11.891 1.00 85.38 86 LEU A CA 1
ATOM 662 C C . LEU A 1 86 ? -13.683 0.412 12.841 1.00 85.38 86 LEU A C 1
ATOM 664 O O . LEU A 1 86 ? -14.363 1.431 12.724 1.00 85.38 86 LEU A O 1
ATOM 668 N N . ASN A 1 87 ? -13.890 -0.516 13.768 1.00 86.06 87 ASN A N 1
ATOM 669 C CA . ASN A 1 87 ? -14.858 -0.393 14.851 1.00 86.06 87 ASN A CA 1
ATOM 670 C C . ASN A 1 87 ? -14.166 -0.667 16.203 1.00 86.06 87 ASN A C 1
ATOM 672 O O . ASN A 1 87 ? -12.999 -1.056 16.265 1.00 86.06 87 ASN A O 1
ATOM 676 N N . GLU A 1 88 ? -14.882 -0.477 17.304 1.00 83.94 88 GLU A N 1
ATOM 677 C CA . GLU A 1 88 ? -14.428 -0.698 18.677 1.00 83.94 88 GLU A CA 1
ATOM 678 C C . GLU A 1 88 ? -14.138 -2.161 19.019 1.00 83.94 88 GLU A C 1
ATOM 680 O O . GLU A 1 88 ? -13.522 -2.406 20.048 1.00 83.94 88 GLU A O 1
ATOM 685 N N . GLN A 1 89 ? -14.590 -3.123 18.208 1.00 84.31 89 GLN A N 1
ATOM 686 C CA . GLN A 1 89 ? -14.491 -4.564 18.501 1.00 84.31 89 GLN A CA 1
ATOM 687 C C . GLN A 1 89 ? -13.739 -5.353 17.420 1.00 84.31 89 GLN A C 1
ATOM 689 O O . GLN A 1 89 ? -13.148 -6.403 17.696 1.00 84.31 89 GLN A O 1
ATOM 694 N N . LEU A 1 90 ? -13.752 -4.858 16.181 1.00 87.00 90 LEU A N 1
ATOM 695 C CA . LEU A 1 90 ? -13.221 -5.560 15.019 1.00 87.00 90 LEU A CA 1
ATOM 696 C C . LEU A 1 90 ? -12.695 -4.595 13.954 1.00 87.00 90 LEU A C 1
ATOM 698 O O . LEU A 1 90 ? -13.069 -3.421 13.890 1.00 87.00 90 LEU A O 1
ATOM 702 N N . LEU A 1 91 ? -11.834 -5.135 13.102 1.00 85.06 91 LEU A N 1
ATOM 703 C CA . LEU A 1 91 ? -11.214 -4.480 11.966 1.00 85.06 91 LEU A CA 1
ATOM 704 C C . LEU A 1 91 ? -11.550 -5.300 10.711 1.00 85.06 91 LEU A C 1
ATOM 706 O O . LEU A 1 91 ? -11.196 -6.476 10.620 1.00 85.06 91 LEU A O 1
ATOM 710 N N . LEU A 1 92 ? -12.252 -4.689 9.755 1.00 82.88 92 LEU A N 1
ATOM 711 C CA . LEU A 1 92 ? -12.636 -5.310 8.484 1.00 82.88 92 LEU A CA 1
ATOM 712 C C . LEU A 1 92 ? -11.673 -4.877 7.384 1.00 82.88 92 LEU A C 1
ATOM 714 O O . LEU A 1 92 ? -11.551 -3.685 7.094 1.00 82.88 92 LEU A O 1
ATOM 718 N N . ILE A 1 93 ? -11.030 -5.849 6.737 1.00 78.38 93 ILE A N 1
ATOM 719 C CA . ILE A 1 93 ? -10.156 -5.639 5.577 1.00 78.38 93 ILE A CA 1
ATOM 720 C C . ILE A 1 93 ? -10.705 -6.461 4.417 1.00 78.38 93 ILE A C 1
ATOM 722 O O . ILE A 1 93 ? -10.352 -7.625 4.221 1.00 78.38 93 ILE A O 1
ATOM 726 N N . GLY A 1 94 ? -11.597 -5.859 3.632 1.00 71.88 94 GLY A N 1
ATOM 727 C CA . GLY A 1 94 ? -12.273 -6.571 2.550 1.00 71.88 94 GLY A CA 1
ATOM 728 C C . GLY A 1 94 ? -13.124 -7.707 3.134 1.00 71.88 94 GLY A C 1
ATOM 729 O O . GLY A 1 94 ? -13.978 -7.414 3.963 1.00 71.88 94 GLY A O 1
ATOM 730 N N . PRO A 1 95 ? -12.913 -8.981 2.746 1.00 68.06 95 PRO A N 1
ATOM 731 C CA . PRO A 1 95 ? -13.658 -10.115 3.301 1.00 68.06 95 PRO A CA 1
ATOM 732 C C . PRO A 1 95 ? -13.097 -10.644 4.633 1.00 68.06 95 PRO A C 1
ATOM 734 O O . PRO A 1 95 ? -13.653 -11.587 5.186 1.00 68.06 95 PRO A O 1
ATOM 737 N N . GLN A 1 96 ? -11.966 -10.120 5.118 1.00 74.88 96 GLN A N 1
ATOM 738 C CA . GLN A 1 96 ? -11.337 -10.598 6.349 1.00 74.88 96 GLN A CA 1
ATOM 739 C C . GLN A 1 96 ? -11.816 -9.790 7.553 1.00 74.88 96 GLN A C 1
ATOM 741 O O . GLN A 1 96 ? -11.697 -8.563 7.567 1.00 74.88 96 GLN A O 1
ATOM 746 N N . GLU A 1 97 ? -12.285 -10.494 8.581 1.00 82.75 97 GLU A N 1
ATOM 747 C CA . GLU A 1 97 ? -12.650 -9.914 9.872 1.00 82.75 97 GLU A CA 1
ATOM 748 C C . GLU A 1 97 ? -11.568 -10.226 10.908 1.00 82.75 97 GLU A C 1
ATOM 750 O O . GLU A 1 97 ? -11.262 -11.388 11.193 1.00 82.75 97 GLU A O 1
ATOM 755 N N . ILE A 1 98 ? -10.969 -9.182 11.475 1.00 84.88 98 ILE A N 1
ATOM 756 C CA . ILE A 1 98 ? -9.936 -9.294 12.501 1.00 84.88 98 ILE A CA 1
ATOM 757 C C . ILE A 1 98 ? -10.497 -8.738 13.806 1.00 84.88 98 ILE A C 1
ATOM 759 O O . ILE A 1 98 ? -10.684 -7.534 13.957 1.00 84.88 98 ILE A O 1
ATOM 763 N N . PHE A 1 99 ? -10.748 -9.616 14.771 1.00 86.75 99 PHE A N 1
ATOM 764 C CA . PHE A 1 99 ? -11.186 -9.211 16.105 1.00 86.75 99 PHE A CA 1
ATOM 765 C C . PHE A 1 99 ? -10.036 -8.576 16.892 1.00 86.75 99 PHE A C 1
ATOM 767 O O . PHE A 1 99 ? -8.919 -9.099 16.917 1.00 86.75 99 PHE A O 1
ATOM 774 N N . LEU A 1 100 ? -10.317 -7.473 17.588 1.00 85.38 100 LEU A N 1
ATOM 775 C CA . LEU A 1 100 ? -9.305 -6.730 18.346 1.00 85.38 100 LEU A CA 1
ATOM 776 C C . LEU A 1 100 ? -8.730 -7.529 19.520 1.00 85.38 100 LEU A C 1
ATOM 778 O O . LEU A 1 100 ? -7.582 -7.325 19.904 1.00 85.38 100 LEU A O 1
ATOM 782 N N . ASN A 1 101 ? -9.484 -8.487 20.064 1.00 85.50 101 ASN A N 1
ATOM 783 C CA . ASN A 1 101 ? -9.003 -9.362 21.134 1.00 85.50 101 ASN A CA 1
ATOM 784 C C . ASN A 1 101 ? -7.780 -10.208 20.719 1.00 85.50 101 ASN A C 1
ATOM 786 O O . ASN A 1 101 ? -6.974 -10.546 21.591 1.00 85.50 101 ASN A O 1
ATOM 790 N N . LYS A 1 102 ? -7.609 -10.477 19.416 1.00 86.75 102 LYS A N 1
ATOM 791 C CA . LYS A 1 102 ? -6.455 -11.175 18.821 1.00 86.75 102 LYS A CA 1
ATOM 792 C C . LYS A 1 102 ? -5.257 -10.257 18.559 1.00 86.75 102 LYS A C 1
ATOM 794 O O . LYS A 1 102 ? -4.176 -10.741 18.225 1.00 86.75 102 LYS A O 1
ATOM 799 N N . LEU A 1 103 ? -5.421 -8.942 18.697 1.00 86.88 103 LEU A N 1
ATOM 800 C CA . LEU A 1 103 ? -4.394 -7.951 18.383 1.00 86.88 103 LEU A CA 1
ATOM 801 C C . LEU A 1 103 ? -3.685 -7.458 19.645 1.00 86.88 103 LEU A C 1
ATOM 803 O O . LEU A 1 103 ? -4.301 -7.135 20.655 1.00 86.88 103 LEU A O 1
ATOM 807 N N . LYS A 1 104 ? -2.357 -7.408 19.593 1.00 88.56 104 LYS A N 1
ATOM 808 C CA . LYS A 1 104 ? -1.495 -6.854 20.639 1.00 88.56 104 LYS A CA 1
ATOM 809 C C . LYS A 1 104 ? -1.459 -5.331 20.554 1.00 88.56 104 LYS A C 1
ATOM 811 O O . LYS A 1 104 ? -1.550 -4.649 21.575 1.00 88.56 104 LYS A O 1
ATOM 816 N N . SER A 1 105 ? -1.327 -4.803 19.340 1.00 89.19 105 SER A N 1
ATOM 817 C CA . SER A 1 105 ? -1.281 -3.366 19.091 1.00 89.19 105 SER A CA 1
ATOM 818 C C . SER A 1 105 ? -1.851 -2.992 17.728 1.00 89.19 105 SER A C 1
ATOM 820 O O . SER A 1 105 ? -1.850 -3.793 16.789 1.00 89.19 105 SER A O 1
ATOM 822 N N . ILE A 1 106 ? -2.322 -1.749 17.636 1.00 89.94 106 ILE A N 1
ATOM 823 C CA . ILE A 1 106 ? -2.736 -1.093 16.396 1.00 89.94 106 ILE A CA 1
ATOM 824 C C . ILE A 1 106 ? -2.119 0.302 16.380 1.00 89.94 106 ILE A C 1
ATOM 826 O O . ILE A 1 106 ? -2.358 1.117 17.267 1.00 89.94 106 ILE A O 1
ATOM 830 N N . VAL A 1 107 ? -1.335 0.603 15.356 1.00 89.19 107 VAL A N 1
ATOM 831 C CA . VAL A 1 107 ? -0.713 1.913 15.175 1.00 89.19 107 VAL A CA 1
ATOM 832 C C . VAL A 1 107 ? -1.160 2.475 13.842 1.00 89.19 107 VAL A C 1
ATOM 834 O O . VAL A 1 107 ? -0.936 1.869 12.799 1.00 89.19 107 VAL A O 1
ATOM 837 N N . VAL A 1 108 ? -1.777 3.647 13.870 1.00 87.06 108 VAL A N 1
ATOM 838 C CA . VAL A 1 108 ? -2.180 4.379 12.673 1.00 87.06 108 VAL A CA 1
ATOM 839 C C . VAL A 1 108 ? -1.243 5.569 12.524 1.00 87.06 108 VAL A C 1
ATOM 841 O O . VAL A 1 108 ? -1.290 6.504 13.313 1.00 87.06 108 VAL A O 1
ATOM 844 N N . ASN A 1 109 ? -0.364 5.525 11.531 1.00 85.12 109 ASN A N 1
ATOM 845 C CA . ASN A 1 109 ? 0.524 6.627 11.183 1.00 85.12 109 ASN A CA 1
ATOM 846 C C . ASN A 1 109 ? -0.067 7.364 9.979 1.00 85.12 109 ASN A C 1
ATOM 848 O O . ASN A 1 109 ? -0.320 6.733 8.954 1.00 85.12 109 ASN A O 1
ATOM 852 N N . THR A 1 110 ? -0.337 8.658 10.092 1.00 81.12 110 THR A N 1
ATOM 853 C CA . THR A 1 110 ? -0.897 9.460 9.001 1.00 81.12 110 THR A CA 1
ATOM 854 C C . THR A 1 110 ? -0.096 10.736 8.847 1.00 81.12 110 THR A C 1
ATOM 856 O O . THR A 1 110 ? 0.248 11.348 9.840 1.00 81.12 110 THR A O 1
ATOM 859 N N . ASP A 1 111 ? 0.106 11.212 7.625 1.00 73.75 111 ASP A N 1
ATOM 860 C CA . ASP A 1 111 ? 0.750 12.509 7.375 1.00 73.75 111 ASP A CA 1
ATOM 861 C C . ASP A 1 111 ? -0.200 13.699 7.691 1.00 73.75 111 ASP A C 1
ATOM 863 O O . ASP A 1 111 ? 0.039 14.836 7.283 1.00 73.75 111 ASP A O 1
ATOM 867 N N . GLY A 1 112 ? -1.325 13.430 8.372 1.00 63.81 112 GLY A N 1
ATOM 868 C CA . GLY A 1 112 ? -2.395 14.374 8.680 1.00 63.81 112 GLY A CA 1
ATOM 869 C C . GLY A 1 112 ? -3.318 14.700 7.498 1.00 63.81 112 GLY A C 1
ATOM 870 O O . GLY A 1 112 ? -2.994 14.493 6.330 1.00 63.81 112 GLY A O 1
ATOM 871 N N . TYR A 1 113 ? -4.504 15.233 7.805 1.00 62.72 113 TYR A N 1
ATOM 872 C CA . TYR A 1 113 ? -5.371 15.897 6.829 1.00 62.72 113 TYR A CA 1
ATOM 873 C C . TYR A 1 113 ? -5.149 17.407 6.956 1.00 62.72 113 TYR A C 1
ATOM 875 O O . TYR A 1 113 ? -5.406 17.993 8.002 1.00 62.72 113 TYR A O 1
ATOM 883 N N . SER A 1 114 ? -4.629 18.050 5.910 1.00 55.47 114 SER A N 1
ATOM 884 C CA . SER A 1 114 ? -4.274 19.477 5.944 1.00 55.47 114 SER A CA 1
ATOM 885 C C . SER A 1 114 ? -5.425 20.394 5.522 1.00 55.47 114 SER A C 1
ATOM 887 O O . SER A 1 114 ? -5.157 21.421 4.915 1.00 55.47 114 SER A O 1
ATOM 889 N N . GLY A 1 115 ? -6.687 20.020 5.768 1.00 50.34 115 GLY A N 1
ATOM 890 C CA . GLY A 1 115 ? -7.923 20.575 5.178 1.00 50.34 115 GLY A CA 1
ATOM 891 C C . GLY A 1 115 ? -8.127 22.093 5.118 1.00 50.34 115 GLY A C 1
ATOM 892 O O . GLY A 1 115 ? -9.115 22.553 4.551 1.00 50.34 115 GLY A O 1
ATOM 893 N N . GLN A 1 116 ? -7.214 22.895 5.653 1.00 46.53 116 GLN A N 1
ATOM 894 C CA . GLN A 1 116 ? -7.154 24.321 5.395 1.00 46.53 116 GLN A CA 1
ATOM 895 C C . GLN A 1 116 ? -6.590 24.584 3.998 1.00 46.53 116 GLN A C 1
ATOM 897 O O . GLN A 1 116 ? -5.379 24.590 3.766 1.00 46.53 116 GLN A O 1
ATOM 902 N N . VAL A 1 117 ? -7.490 24.874 3.059 1.00 50.78 117 VAL A N 1
ATOM 903 C CA . VAL A 1 117 ? -7.144 25.604 1.838 1.00 50.78 117 VAL A CA 1
ATOM 904 C C . VAL A 1 117 ? -6.663 26.991 2.267 1.00 50.78 117 VAL A C 1
ATOM 906 O O . VAL A 1 117 ? -7.452 27.922 2.403 1.00 50.78 117 VAL A O 1
ATOM 909 N N . VAL A 1 118 ? -5.366 27.135 2.536 1.00 51.53 118 VAL A N 1
ATOM 910 C CA . VAL A 1 118 ? -4.763 28.460 2.694 1.00 51.53 118 VAL A CA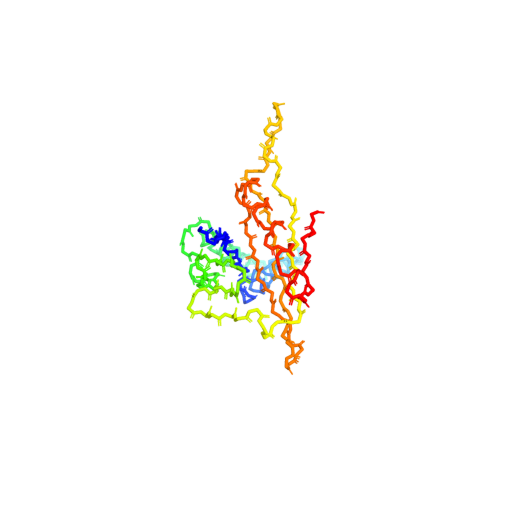 1
ATOM 911 C C . VAL A 1 118 ? -4.901 29.164 1.339 1.00 51.53 118 VAL A C 1
ATOM 913 O O . VAL A 1 118 ? -4.443 28.601 0.336 1.00 51.53 118 VAL A O 1
ATOM 916 N N . PRO A 1 119 ? -5.517 30.360 1.262 1.00 46.91 119 PRO A N 1
ATOM 917 C CA . PRO A 1 119 ? -5.626 31.096 0.008 1.00 46.91 119 PRO A CA 1
ATOM 918 C C . PRO A 1 119 ? -4.238 31.240 -0.631 1.00 46.91 119 PRO A C 1
ATOM 920 O O . PRO A 1 119 ? -3.319 31.776 -0.018 1.00 46.91 119 PRO A O 1
ATOM 923 N N . GLY A 1 120 ? -4.060 30.700 -1.840 1.00 55.88 120 GLY A N 1
ATOM 924 C CA . GLY A 1 120 ? -2.786 30.746 -2.570 1.00 55.88 120 GLY A CA 1
ATOM 925 C C . GLY A 1 120 ? -1.863 29.524 -2.431 1.00 55.88 120 GLY A C 1
ATOM 926 O O . GLY A 1 120 ? -0.857 29.465 -3.135 1.00 55.88 120 GLY A O 1
ATOM 927 N N . ARG A 1 121 ? -2.192 28.509 -1.615 1.00 46.03 121 ARG A N 1
ATOM 928 C CA . ARG A 1 121 ? -1.503 27.200 -1.625 1.00 46.03 121 ARG A CA 1
ATOM 929 C C . ARG A 1 121 ? -2.471 26.081 -2.008 1.00 46.03 121 ARG A C 1
ATOM 931 O O . ARG A 1 121 ? -3.577 25.996 -1.487 1.00 46.03 121 ARG A O 1
ATOM 938 N N . ARG A 1 122 ? -2.041 25.176 -2.896 1.00 51.12 122 ARG A N 1
ATOM 939 C CA . ARG A 1 122 ? -2.746 23.903 -3.125 1.00 51.12 122 ARG A CA 1
ATOM 940 C C . ARG A 1 122 ? -2.600 23.047 -1.863 1.00 51.12 122 ARG A C 1
ATOM 942 O O . ARG A 1 122 ? -1.576 22.394 -1.693 1.00 51.12 122 ARG A O 1
ATOM 949 N N . ALA A 1 123 ? -3.582 23.092 -0.967 1.00 52.31 123 ALA A N 1
ATOM 950 C CA . ALA A 1 123 ? -3.651 22.174 0.165 1.00 52.31 123 ALA A CA 1
ATOM 951 C C . ALA A 1 123 ? -3.951 20.756 -0.339 1.00 52.31 123 ALA A C 1
ATOM 953 O O . ALA A 1 123 ? -4.726 20.576 -1.285 1.00 52.31 123 ALA A O 1
ATOM 954 N N . ALA A 1 124 ? -3.328 19.745 0.268 1.00 53.56 124 ALA A N 1
ATOM 955 C CA . ALA A 1 124 ? -3.661 18.363 -0.037 1.00 53.56 124 ALA A CA 1
ATOM 956 C C . ALA A 1 124 ? -5.077 18.080 0.487 1.00 53.56 124 ALA A C 1
ATOM 958 O O . ALA A 1 124 ? -5.342 18.201 1.681 1.00 53.56 124 ALA A O 1
ATOM 959 N N . LEU A 1 125 ? -5.984 17.703 -0.418 1.00 62.19 125 LEU A N 1
ATOM 960 C CA . LEU A 1 125 ? -7.384 17.359 -0.122 1.00 62.19 125 LEU A CA 1
ATOM 961 C C . LEU A 1 125 ? -7.532 16.000 0.596 1.00 62.19 125 LEU A C 1
ATOM 963 O O . LEU A 1 125 ? -8.643 15.508 0.752 1.00 62.19 125 LEU A O 1
ATOM 967 N N . SER A 1 126 ? -6.426 15.348 0.968 1.00 68.19 126 SER A N 1
ATOM 968 C CA . SER A 1 126 ? -6.404 14.055 1.656 1.00 68.19 126 SER A CA 1
ATOM 969 C C . SER A 1 126 ? -5.037 13.795 2.291 1.00 68.19 126 SER A C 1
ATOM 971 O O . SER A 1 126 ? -4.015 14.114 1.678 1.00 68.19 126 SER A O 1
ATOM 973 N N . GLY A 1 127 ? -5.023 13.149 3.455 1.00 70.19 127 GLY A N 1
ATOM 974 C CA . GLY A 1 127 ? -3.827 12.634 4.119 1.00 70.19 127 GLY A CA 1
ATOM 975 C C . GLY A 1 127 ? -3.529 11.194 3.720 1.00 70.19 127 GLY A C 1
ATOM 976 O O . GLY A 1 127 ? -4.439 10.370 3.631 1.00 70.19 127 GLY A O 1
ATOM 977 N N . ASN A 1 128 ? -2.263 10.861 3.483 1.00 80.00 128 ASN A N 1
ATOM 978 C CA . ASN A 1 128 ? -1.846 9.466 3.336 1.00 80.00 128 ASN A CA 1
ATOM 979 C C . ASN A 1 128 ? -1.476 8.890 4.703 1.00 80.00 128 ASN A C 1
ATOM 981 O O . ASN A 1 128 ? -1.055 9.619 5.593 1.00 80.00 128 ASN A O 1
ATOM 985 N N . GLY A 1 129 ? -1.617 7.579 4.870 1.00 79.31 129 GLY A N 1
ATOM 986 C CA . GLY A 1 129 ? -1.209 6.916 6.099 1.00 79.31 129 GLY A CA 1
ATOM 987 C C . GLY A 1 129 ? -0.982 5.418 5.951 1.00 79.31 129 GLY A C 1
ATOM 988 O O . GLY A 1 129 ? -1.094 4.837 4.866 1.00 79.31 129 GLY A O 1
ATOM 989 N N . LYS A 1 130 ? -0.659 4.789 7.075 1.00 84.50 130 LYS A N 1
ATOM 990 C CA . LYS A 1 130 ? -0.403 3.366 7.250 1.00 84.50 130 LYS A CA 1
ATOM 991 C C . LYS A 1 130 ? -1.005 2.912 8.579 1.00 84.50 130 LYS A C 1
ATOM 993 O O . LYS A 1 130 ? -0.712 3.487 9.619 1.00 84.50 130 LYS A O 1
ATOM 998 N N . ILE A 1 131 ? -1.794 1.849 8.543 1.00 86.94 131 ILE A N 1
ATOM 999 C CA . ILE A 1 131 ? -2.208 1.078 9.712 1.00 86.94 131 ILE A CA 1
ATOM 1000 C C . ILE A 1 131 ? -1.246 -0.096 9.845 1.00 86.94 131 ILE A C 1
ATOM 1002 O O . ILE A 1 131 ? -1.120 -0.899 8.924 1.00 86.94 131 ILE A O 1
ATOM 1006 N N . THR A 1 132 ? -0.582 -0.201 10.982 1.00 87.56 132 THR A N 1
ATOM 1007 C CA . THR A 1 132 ? 0.187 -1.371 11.394 1.00 87.56 132 THR A CA 1
ATOM 1008 C C . THR A 1 132 ? -0.590 -2.078 12.501 1.00 87.56 132 THR A C 1
ATOM 1010 O O . THR A 1 132 ? -0.982 -1.443 13.478 1.00 87.56 132 THR A O 1
ATOM 1013 N N . VAL A 1 133 ? -0.797 -3.384 12.366 1.00 89.75 133 VAL A N 1
ATOM 1014 C CA . VAL A 1 133 ? -1.406 -4.237 13.393 1.00 89.75 133 VAL A CA 1
ATOM 1015 C C . VAL A 1 133 ? -0.438 -5.353 13.767 1.00 89.75 133 VAL A C 1
ATOM 1017 O O . VAL A 1 133 ? 0.252 -5.884 12.897 1.00 89.75 133 VAL A O 1
ATOM 1020 N N . VAL A 1 134 ? -0.380 -5.703 15.051 1.00 89.00 134 VAL A N 1
ATOM 1021 C CA . VAL A 1 134 ? 0.460 -6.799 15.561 1.00 89.00 134 VAL A CA 1
ATOM 1022 C C . VAL A 1 134 ? -0.428 -7.827 16.244 1.00 89.00 134 VAL A C 1
ATOM 1024 O O . VAL A 1 134 ? -1.207 -7.464 17.125 1.00 89.00 134 VAL A O 1
ATOM 1027 N N . PHE A 1 135 ? -0.316 -9.101 15.875 1.00 87.69 135 PHE A N 1
ATOM 1028 C CA . PHE A 1 135 ? -1.114 -10.185 16.461 1.00 87.69 135 PHE A CA 1
ATOM 1029 C C . PHE A 1 135 ? -0.518 -10.687 17.786 1.00 87.69 135 PHE A C 1
ATOM 1031 O O . PHE A 1 135 ? 0.701 -10.763 17.935 1.00 87.69 135 PHE A O 1
ATOM 1038 N N . LYS A 1 136 ? -1.369 -11.033 18.766 1.00 87.44 136 LYS A N 1
ATOM 1039 C CA . LYS A 1 136 ? -0.925 -11.534 20.085 1.00 87.44 136 LYS A CA 1
ATOM 1040 C C . LYS A 1 136 ? -0.240 -12.894 19.989 1.00 87.44 136 LYS A C 1
ATOM 1042 O O . LYS A 1 136 ? 0.805 -13.076 20.602 1.00 87.44 136 LYS A O 1
ATOM 1047 N N . ASP A 1 137 ? -0.830 -13.807 19.220 1.00 84.25 137 ASP A N 1
ATOM 1048 C CA . ASP A 1 137 ? -0.451 -15.224 19.236 1.00 84.25 137 ASP A CA 1
ATOM 1049 C C . ASP A 1 137 ? 0.790 -15.507 18.382 1.00 84.25 137 ASP A C 1
ATOM 1051 O O . ASP A 1 137 ? 1.644 -16.302 18.761 1.00 84.25 137 ASP A O 1
ATOM 1055 N N . THR A 1 138 ? 0.907 -14.840 17.231 1.00 84.81 138 THR A N 1
ATOM 1056 C CA . THR A 1 138 ? 2.007 -15.056 16.278 1.00 84.81 138 THR A CA 1
ATOM 1057 C C . THR A 1 138 ? 3.107 -14.004 16.382 1.00 84.81 138 THR A C 1
ATOM 1059 O O . THR A 1 138 ? 4.218 -14.235 15.913 1.00 84.81 138 THR A O 1
ATOM 1062 N N . GLY A 1 139 ? 2.812 -12.832 16.958 1.00 82.12 139 GLY A N 1
ATOM 1063 C CA . GLY A 1 139 ? 3.700 -11.668 16.904 1.00 82.12 139 GLY A CA 1
ATOM 1064 C C . GLY A 1 139 ? 3.868 -11.084 15.497 1.00 82.12 139 GLY A C 1
ATOM 1065 O O . GLY A 1 139 ? 4.698 -10.198 15.305 1.00 82.12 139 GLY A O 1
ATOM 1066 N N . GLU A 1 140 ? 3.104 -11.571 14.517 1.00 85.75 140 GLU A N 1
ATOM 1067 C CA . GLU A 1 140 ? 3.193 -11.137 13.128 1.00 85.75 140 GLU A CA 1
ATOM 1068 C C . GLU A 1 140 ? 2.716 -9.685 12.987 1.00 85.75 140 GLU A C 1
ATOM 1070 O O . GLU A 1 140 ? 1.712 -9.285 13.586 1.00 85.75 140 GLU A O 1
ATOM 1075 N N . GLU A 1 141 ? 3.446 -8.893 12.197 1.00 86.25 141 GLU A N 1
ATOM 1076 C CA . GLU A 1 141 ? 3.087 -7.515 11.867 1.00 86.25 141 GLU A CA 1
ATOM 1077 C C . GLU A 1 141 ? 2.454 -7.463 10.475 1.00 86.25 141 GLU A C 1
ATOM 1079 O O . GLU A 1 141 ? 3.084 -7.821 9.478 1.00 86.25 141 GLU A O 1
ATOM 1084 N N . ALA A 1 142 ? 1.230 -6.943 10.392 1.00 83.56 142 ALA A N 1
ATOM 1085 C CA . ALA A 1 142 ? 0.573 -6.649 9.127 1.00 83.56 142 ALA A CA 1
ATOM 1086 C C . ALA A 1 142 ? 0.409 -5.138 8.936 1.00 83.56 142 ALA A C 1
ATOM 1088 O O . ALA A 1 142 ? 0.088 -4.392 9.860 1.00 83.56 142 ALA A O 1
ATOM 1089 N N . ALA A 1 143 ? 0.639 -4.682 7.707 1.00 82.69 143 ALA A N 1
ATOM 1090 C CA . ALA A 1 143 ? 0.686 -3.272 7.353 1.00 82.69 143 ALA A CA 1
ATOM 1091 C C . ALA A 1 143 ? -0.238 -2.954 6.175 1.00 82.69 143 ALA A C 1
ATOM 1093 O O . ALA A 1 143 ? -0.078 -3.498 5.081 1.00 82.69 143 ALA A O 1
ATOM 1094 N N . TYR A 1 144 ? -1.131 -1.989 6.369 1.00 82.06 144 TYR A N 1
ATOM 1095 C CA . TYR A 1 144 ? -2.125 -1.565 5.391 1.00 82.06 144 TYR A CA 1
ATOM 1096 C C . TYR A 1 144 ? -1.986 -0.074 5.124 1.00 82.06 144 TYR A C 1
ATOM 1098 O O . TYR A 1 144 ? -2.023 0.738 6.041 1.00 82.06 144 TYR A O 1
ATOM 1106 N N . LEU A 1 145 ? -1.812 0.311 3.864 1.00 80.56 145 LEU A N 1
ATOM 1107 C CA . LEU A 1 145 ? -1.766 1.724 3.501 1.00 80.56 145 LEU A CA 1
ATOM 1108 C C . LEU A 1 145 ? -3.194 2.262 3.401 1.00 80.56 145 LEU A C 1
ATOM 1110 O O . LEU A 1 145 ? -4.074 1.594 2.861 1.00 80.56 145 LEU A O 1
ATOM 1114 N N . ILE A 1 146 ? -3.407 3.477 3.888 1.00 81.56 146 ILE A N 1
ATOM 1115 C CA . ILE A 1 146 ? -4.715 4.130 3.955 1.00 81.56 146 ILE A CA 1
ATOM 1116 C C . ILE A 1 146 ? -4.649 5.556 3.416 1.00 81.56 146 ILE A C 1
ATOM 1118 O O . ILE A 1 146 ? -3.579 6.164 3.318 1.00 81.56 146 ILE A O 1
ATOM 1122 N N . THR A 1 147 ? -5.816 6.098 3.095 1.00 79.62 147 THR A N 1
ATOM 1123 C CA . THR A 1 147 ? -6.020 7.513 2.802 1.00 79.62 147 THR A CA 1
ATOM 1124 C C . THR A 1 147 ? -7.126 8.050 3.702 1.00 79.62 147 THR A C 1
ATOM 1126 O O . THR A 1 147 ? -8.223 7.493 3.731 1.00 79.62 147 THR A O 1
ATOM 1129 N N . VAL A 1 148 ? -6.825 9.139 4.407 1.00 80.25 148 VAL A N 1
ATOM 1130 C CA . VAL A 1 148 ? -7.748 9.906 5.247 1.00 80.25 148 VAL A CA 1
ATOM 1131 C C . VAL A 1 148 ? -8.265 11.078 4.421 1.00 80.25 148 VAL A C 1
ATOM 1133 O O . VAL A 1 148 ? -7.495 11.937 3.987 1.00 80.25 148 VAL A O 1
ATOM 1136 N N . LYS A 1 149 ? -9.565 11.100 4.149 1.00 76.38 149 LYS A N 1
ATOM 1137 C CA . LYS A 1 149 ? -10.197 12.077 3.253 1.00 76.38 149 LYS A CA 1
ATOM 1138 C C . LYS A 1 149 ? -10.759 13.292 3.974 1.00 76.38 149 LYS A C 1
ATOM 1140 O O . LYS A 1 149 ? -11.118 14.255 3.307 1.00 76.38 149 LYS A O 1
ATOM 1145 N N . SER A 1 150 ? -10.882 13.248 5.298 1.00 75.06 150 SER A N 1
ATOM 1146 C CA . SER A 1 150 ? -11.468 14.344 6.070 1.00 75.06 150 SER A CA 1
ATOM 1147 C C . SER A 1 150 ? -10.907 14.439 7.487 1.00 75.06 150 SER A C 1
ATOM 1149 O O . SER A 1 150 ? -10.457 13.448 8.066 1.00 75.06 150 SER A O 1
ATOM 1151 N N . ASP A 1 151 ? -11.000 15.633 8.077 1.00 76.94 151 ASP A N 1
ATOM 1152 C CA . ASP A 1 151 ? -10.712 15.847 9.501 1.00 76.94 151 ASP A CA 1
ATOM 1153 C C . ASP A 1 151 ? -11.643 15.036 10.412 1.00 76.94 151 ASP A C 1
ATOM 1155 O O . ASP A 1 151 ? -11.245 14.622 11.501 1.00 76.94 151 ASP A O 1
ATOM 1159 N N . ASP A 1 152 ? -12.875 14.775 9.973 1.00 80.75 152 ASP A N 1
ATOM 1160 C CA . ASP A 1 152 ? -13.839 13.992 10.744 1.00 80.75 152 ASP A CA 1
ATOM 1161 C C . ASP A 1 152 ? -13.445 12.514 10.821 1.00 80.75 152 ASP A C 1
ATOM 1163 O O . ASP A 1 152 ? -13.568 11.904 11.884 1.00 80.75 152 ASP A O 1
ATOM 1167 N N . GLU A 1 153 ? -12.909 11.938 9.738 1.00 80.44 153 GLU A N 1
ATOM 1168 C CA . GLU A 1 153 ? -12.316 10.594 9.767 1.00 80.44 153 GLU A CA 1
ATOM 1169 C C . GLU A 1 153 ? -11.160 10.529 10.770 1.00 80.44 153 GLU A C 1
ATOM 1171 O O . GLU A 1 153 ? -11.103 9.612 11.589 1.00 80.44 153 GLU A O 1
ATOM 1176 N N . LEU A 1 154 ? -10.281 11.535 10.773 1.00 82.56 154 LEU A N 1
ATOM 1177 C CA . LEU A 1 154 ? -9.154 11.603 11.702 1.00 82.56 154 LEU A CA 1
ATOM 1178 C C . LEU A 1 154 ? -9.608 11.734 13.168 1.00 82.56 154 LEU A C 1
ATOM 1180 O O . LEU A 1 154 ? -9.053 11.075 14.049 1.00 82.56 154 LEU A O 1
ATOM 1184 N N . LYS A 1 155 ? -10.632 12.550 13.448 1.00 83.81 155 LYS A N 1
ATOM 1185 C CA . LYS A 1 155 ? -11.216 12.677 14.796 1.00 83.81 155 LYS A CA 1
ATOM 1186 C C . LYS A 1 155 ? -11.835 11.366 15.271 1.00 83.81 155 LYS A C 1
ATOM 1188 O O . LYS A 1 155 ? -11.585 10.961 16.405 1.00 83.81 155 LYS A O 1
ATOM 1193 N N . LYS A 1 156 ? -12.595 10.682 14.412 1.00 86.25 156 LYS A N 1
ATOM 1194 C CA . LYS A 1 156 ? -13.193 9.383 14.752 1.00 86.25 156 LYS A CA 1
ATOM 1195 C C . LYS A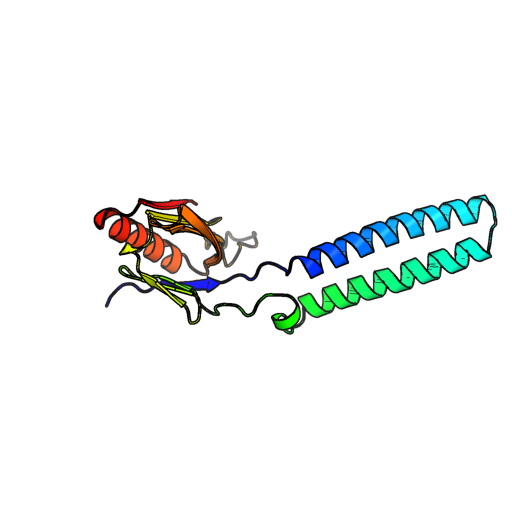 1 156 ? -12.133 8.308 14.982 1.00 86.25 156 LYS A C 1
ATOM 1197 O O . LYS A 1 156 ? -12.280 7.509 15.898 1.00 86.25 156 LYS A O 1
ATOM 1202 N N . LEU A 1 157 ? -11.035 8.319 14.220 1.00 86.94 157 LEU A N 1
ATOM 1203 C CA . LEU A 1 157 ? -9.892 7.449 14.504 1.00 86.94 157 LEU A CA 1
ATOM 1204 C C . LEU A 1 157 ? -9.344 7.712 15.907 1.00 86.94 157 LEU A C 1
ATOM 1206 O O . LEU A 1 157 ? -9.126 6.763 16.656 1.00 86.94 157 LEU A O 1
ATOM 1210 N N . ARG A 1 158 ? -9.149 8.982 16.290 1.00 86.44 158 ARG A N 1
ATOM 1211 C CA . ARG A 1 158 ? -8.654 9.345 17.632 1.00 86.44 158 ARG A CA 1
ATOM 1212 C C . ARG A 1 158 ? -9.565 8.824 18.739 1.00 86.44 158 ARG A C 1
ATOM 1214 O O . ARG A 1 158 ? -9.060 8.220 19.680 1.00 86.44 158 ARG A O 1
ATOM 1221 N N . GLN A 1 159 ? -10.878 8.953 18.564 1.00 87.94 159 GLN A N 1
ATOM 1222 C CA . GLN A 1 159 ? -11.871 8.391 19.484 1.00 87.94 159 GLN A CA 1
ATOM 1223 C C . GLN A 1 159 ? -11.782 6.859 19.566 1.00 87.94 159 GLN A C 1
ATOM 1225 O O . GLN A 1 159 ? -11.738 6.304 20.661 1.00 87.94 159 GLN A O 1
ATOM 1230 N N . LEU A 1 160 ? -11.671 6.169 18.426 1.00 88.75 160 LEU A N 1
ATOM 1231 C CA . LEU A 1 160 ? -11.492 4.713 18.396 1.00 88.75 160 LEU A CA 1
ATOM 1232 C C . LEU A 1 160 ? -10.197 4.270 19.088 1.00 88.75 160 LEU A C 1
ATOM 1234 O O . LEU A 1 160 ? -10.200 3.309 19.847 1.00 88.75 160 LEU A O 1
ATOM 1238 N N . SER A 1 161 ? -9.094 4.991 18.884 1.00 88.81 161 SER A N 1
ATOM 1239 C CA . SER A 1 161 ? -7.822 4.70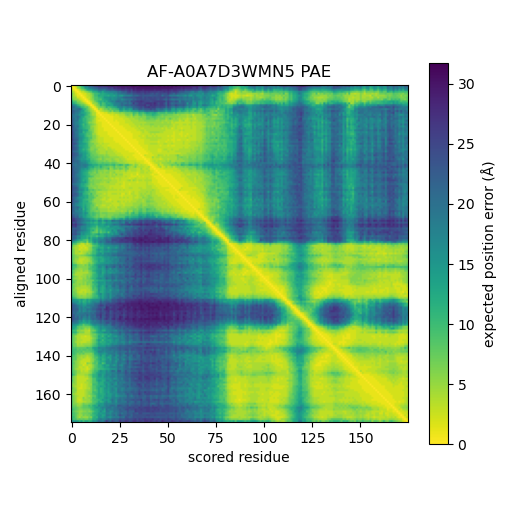8 19.557 1.00 88.81 161 SER A CA 1
ATOM 1240 C C . SER A 1 161 ? -7.923 4.822 21.078 1.00 88.81 161 SER A C 1
ATOM 1242 O O . SER A 1 161 ? -7.253 4.070 21.787 1.00 88.81 161 SER A O 1
ATOM 1244 N N . GLU A 1 162 ? -8.716 5.758 21.593 1.00 87.38 162 GLU A N 1
ATOM 1245 C CA . GLU A 1 162 ? -8.989 5.868 23.029 1.00 87.38 162 GLU A CA 1
ATOM 1246 C C . GLU A 1 162 ? -9.846 4.696 23.520 1.00 87.38 162 GLU A C 1
ATOM 1248 O O . GLU A 1 162 ? -9.495 4.064 24.517 1.00 87.38 162 GLU A O 1
ATOM 1253 N N . ALA A 1 163 ? -10.898 4.328 22.782 1.00 87.38 163 ALA A N 1
ATOM 1254 C CA . ALA A 1 163 ? -11.734 3.172 23.106 1.00 87.38 163 ALA A CA 1
ATOM 1255 C C . ALA A 1 163 ? -10.925 1.862 23.146 1.00 87.38 163 ALA A C 1
ATOM 1257 O O . ALA A 1 163 ? -11.029 1.093 24.100 1.00 87.38 163 ALA A O 1
ATOM 1258 N N . TRP A 1 164 ? -10.050 1.635 22.166 1.00 89.44 164 TRP A N 1
ATOM 1259 C CA . TRP A 1 164 ? -9.172 0.462 22.132 1.00 89.44 164 TRP A CA 1
ATOM 1260 C C . TRP A 1 164 ? -8.181 0.443 23.300 1.00 89.44 164 TRP A C 1
ATOM 1262 O O . TRP A 1 164 ? -7.953 -0.611 23.898 1.00 89.44 164 TRP A O 1
ATOM 1272 N N . ARG A 1 165 ? -7.629 1.605 23.678 1.00 88.38 165 ARG A N 1
ATOM 1273 C CA . ARG A 1 165 ? -6.768 1.731 24.865 1.00 88.38 165 ARG A CA 1
ATOM 1274 C C . ARG A 1 165 ? -7.511 1.373 26.149 1.00 88.38 165 ARG A C 1
ATOM 1276 O O . ARG A 1 165 ? -6.955 0.659 26.980 1.00 88.38 165 ARG A O 1
ATOM 1283 N N . ASN A 1 166 ? -8.773 1.778 26.275 1.00 86.88 166 ASN A N 1
ATOM 1284 C CA . ASN A 1 166 ? -9.614 1.427 27.424 1.00 86.88 166 ASN A CA 1
ATOM 1285 C C . ASN A 1 166 ? -9.912 -0.081 27.508 1.00 86.88 166 ASN A C 1
ATOM 1287 O O . ASN A 1 166 ? -10.137 -0.600 28.597 1.00 86.88 166 ASN A O 1
ATOM 1291 N N . GLN A 1 167 ? -9.855 -0.801 26.385 1.00 84.19 167 GLN A N 1
ATOM 1292 C CA . GLN A 1 167 ? -9.968 -2.265 26.329 1.00 84.19 167 GLN A CA 1
ATOM 1293 C C . GLN A 1 167 ? -8.625 -2.994 26.559 1.00 84.19 167 GLN A C 1
ATOM 1295 O O . GLN A 1 167 ? -8.546 -4.215 26.420 1.00 84.19 167 GLN A O 1
ATOM 1300 N N . GLY A 1 168 ? -7.553 -2.267 26.897 1.00 82.12 168 GLY A N 1
ATOM 1301 C CA . GLY A 1 168 ? -6.223 -2.829 27.150 1.00 82.12 168 GLY A CA 1
ATOM 1302 C C . GLY A 1 168 ? -5.390 -3.092 25.891 1.00 82.12 168 GLY A C 1
ATOM 1303 O O . GLY A 1 168 ? -4.355 -3.757 25.970 1.00 82.12 168 GLY A O 1
ATOM 1304 N N . LEU A 1 169 ? -5.810 -2.586 24.727 1.00 88.81 169 LEU A N 1
ATOM 1305 C CA . LEU A 1 169 ? -5.041 -2.678 23.488 1.00 88.81 169 LEU A CA 1
ATOM 1306 C C . LEU A 1 169 ? -4.045 -1.517 23.383 1.00 88.81 169 LEU A C 1
ATOM 1308 O O . LEU A 1 169 ? -4.365 -0.363 23.665 1.00 88.81 169 LEU A O 1
ATOM 1312 N N . THR A 1 170 ? -2.829 -1.791 22.912 1.00 87.75 170 THR A N 1
ATOM 1313 C CA . THR A 1 170 ? -1.863 -0.720 22.639 1.00 87.75 170 THR A CA 1
ATOM 1314 C C . THR A 1 170 ? -2.241 -0.028 21.325 1.00 87.75 170 THR A C 1
ATOM 1316 O O . THR A 1 170 ? -1.880 -0.511 20.251 1.00 87.75 170 THR A O 1
ATOM 1319 N N . ALA A 1 171 ? -2.998 1.072 21.397 1.00 88.44 171 ALA A N 1
ATOM 1320 C CA . ALA A 1 171 ? -3.457 1.823 20.228 1.00 88.44 171 ALA A CA 1
ATOM 1321 C C . ALA A 1 171 ? -2.895 3.248 20.158 1.00 88.44 171 ALA A C 1
ATOM 1323 O O . ALA A 1 171 ? -3.072 4.025 21.095 1.00 88.44 171 ALA A O 1
ATOM 1324 N N . PHE A 1 172 ? -2.322 3.627 19.011 1.00 86.94 172 PHE A N 1
ATOM 1325 C CA . PHE A 1 172 ? -1.790 4.975 18.780 1.00 86.94 172 PHE A CA 1
ATOM 1326 C C . PHE A 1 172 ? -2.187 5.539 17.419 1.00 86.94 172 PHE A C 1
ATOM 1328 O O . PHE A 1 172 ? -2.220 4.814 16.425 1.00 86.94 172 PHE A O 1
ATOM 1335 N N . ILE A 1 173 ? -2.416 6.854 17.382 1.00 83.69 173 ILE A N 1
ATOM 1336 C CA . ILE A 1 173 ? -2.507 7.634 16.147 1.00 83.69 173 ILE A CA 1
ATOM 1337 C C . ILE A 1 173 ? -1.380 8.649 16.148 1.00 83.69 173 ILE A C 1
ATOM 1339 O O . ILE A 1 173 ? -1.319 9.510 17.025 1.00 83.69 173 ILE A O 1
ATOM 1343 N N . ILE A 1 174 ? -0.486 8.500 15.182 1.00 80.94 174 ILE A N 1
ATOM 1344 C CA . ILE A 1 174 ? 0.685 9.345 14.983 1.00 80.94 174 ILE A CA 1
ATOM 1345 C C . ILE A 1 174 ? 0.389 10.216 13.765 1.00 80.94 174 ILE A C 1
ATOM 1347 O O . ILE A 1 174 ? 0.016 9.686 12.716 1.00 80.94 174 ILE A O 1
ATOM 1351 N N . ASN A 1 175 ? 0.525 11.528 13.942 1.00 67.50 175 ASN A N 1
ATOM 1352 C CA . ASN A 1 175 ? 0.391 12.544 12.903 1.00 67.50 175 ASN A CA 1
ATOM 1353 C C . ASN A 1 175 ? 1.693 13.316 12.732 1.00 67.50 175 ASN A C 1
ATOM 1355 O O . ASN A 1 175 ? 2.385 13.482 13.761 1.00 67.50 175 ASN A O 1
#

Secondary structure (DSSP, 8-state):
----EEEEEPPPPPHHHHHHHHHHHHHHHHHHHHHHHHHHTT-HHHHHHHHHHHHHHHHHHHHHHHHHHSS-HHHHS----S-EEE-SSEEEETTEEEEGGGEEEEEEEE--------TTS---SSEEEEEEEEETTT--EEEEEEEE--HHHHHHHHHHHHHHHHTT-EEEEE-

Radius of gyration: 23.13 Å; Cα contacts (8 Å, |Δi|>4): 282; chains: 1; bounding box: 58×46×64 Å

pLDDT: mean 76.87, std 13.56, range [41.88, 90.5]

Solvent-accessible surface area (backbone atoms only — not comparable to full-atom values): 9326 Å² total; per-residue (Å²): 130,82,74,66,45,76,32,40,44,47,61,62,71,35,65,67,61,55,51,49,52,51,50,35,49,52,52,36,52,53,21,52,52,43,33,54,51,19,61,74,70,65,36,64,67,57,27,52,53,25,50,52,50,32,53,52,39,50,51,50,51,51,49,56,51,51,44,66,71,41,91,60,38,67,82,51,20,61,79,56,35,71,42,31,38,40,46,84,62,36,38,33,53,52,93,45,79,44,51,49,91,53,36,48,32,41,40,36,41,30,78,41,57,52,78,63,70,49,90,94,50,93,45,51,79,49,12,50,32,36,39,39,38,28,33,59,90,78,64,49,77,48,78,45,40,31,38,41,70,42,66,66,56,54,52,50,50,54,52,45,30,50,52,32,38,76,73,73,31,51,43,45,79,47,106